Protein AF-A0A923D796-F1 (afdb_monomer)

Radius of gyration: 18.08 Å; Cα contacts (8 Å, |Δi|>4): 31; chains: 1; bounding box: 38×23×58 Å

Secondary structure (DSSP, 8-state):
--HHHHHHHHHHHHHHHHHHHHHHHHHHHHHHS-TT-TTSEEEEETTEEEEE-HHHHHHHHHHHHHHHHHHHHHH--

pLDDT: mean 71.77, std 12.35, range [45.81, 88.62]

Mean predicted aligned error: 11.11 Å

Sequence (77 aa):
MQDLQTIGRWLMIAGVGLAAIGALVWLVGRLTGWQNLPGTIKVETNGWTCILPLLASIVLSVLLTILLNVIFRGSNR

Solvent-accessible surface area (backbone atoms only — not comparable to full-atom values): 4625 Å² total; per-residue (Å²): 144,71,60,68,67,55,50,50,52,54,52,51,54,50,50,52,52,50,52,50,52,51,50,51,54,52,49,49,54,59,59,72,71,43,98,80,59,97,68,54,52,65,50,74,52,100,94,45,80,47,77,44,57,54,66,58,54,52,51,51,50,54,52,50,51,52,52,50,49,52,53,55,61,66,64,74,111

Structure (mmCIF, N/CA/C/O backbone):
data_AF-A0A923D796-F1
#
_entry.id   AF-A0A923D796-F1
#
loop_
_atom_site.group_PDB
_atom_site.id
_atom_site.type_symbol
_atom_site.label_atom_id
_atom_site.label_alt_id
_atom_site.label_comp_id
_atom_site.label_asym_id
_atom_site.label_entity_id
_atom_site.label_seq_id
_atom_site.pdbx_PDB_ins_code
_atom_site.Cartn_x
_atom_site.Cartn_y
_atom_site.Cartn_z
_atom_site.occupancy
_atom_site.B_iso_or_equiv
_atom_site.auth_seq_id
_atom_site.auth_comp_id
_atom_site.auth_asym_id
_atom_site.auth_atom_id
_atom_site.pdbx_PDB_model_num
ATOM 1 N N . MET A 1 1 ? 19.658 2.887 -26.475 1.00 52.38 1 MET A N 1
ATOM 2 C CA . MET A 1 1 ? 18.214 3.171 -26.307 1.00 52.38 1 MET A CA 1
ATOM 3 C C . MET A 1 1 ? 17.696 2.465 -25.048 1.00 52.38 1 MET A C 1
ATOM 5 O O . MET A 1 1 ? 16.805 1.633 -25.144 1.00 52.38 1 MET A O 1
ATOM 9 N N . GLN A 1 2 ? 18.285 2.738 -23.876 1.00 56.44 2 GLN A N 1
ATOM 10 C CA . GLN A 1 2 ? 17.974 2.029 -22.617 1.00 56.44 2 GLN A CA 1
ATOM 11 C C . GLN A 1 2 ? 17.311 2.929 -21.556 1.00 56.44 2 GLN A C 1
ATOM 13 O O . GLN A 1 2 ? 16.964 2.463 -20.472 1.00 56.44 2 GLN A O 1
ATOM 18 N N . ASP A 1 3 ? 17.064 4.199 -21.869 1.00 70.69 3 ASP A N 1
ATOM 19 C CA . ASP A 1 3 ? 16.761 5.185 -20.831 1.00 70.69 3 ASP A CA 1
ATOM 20 C C . ASP A 1 3 ? 15.262 5.364 -20.561 1.00 70.69 3 ASP A C 1
ATOM 22 O O . ASP A 1 3 ? 14.837 5.386 -19.409 1.00 70.69 3 ASP A O 1
ATOM 26 N N . LEU A 1 4 ? 14.414 5.393 -21.594 1.00 83.62 4 LEU A N 1
ATOM 27 C CA . LEU A 1 4 ? 12.992 5.728 -21.414 1.00 83.62 4 LEU A CA 1
ATOM 28 C C . LEU A 1 4 ? 12.163 4.598 -20.786 1.00 83.62 4 LEU A C 1
ATOM 30 O O . LEU A 1 4 ? 11.277 4.868 -19.978 1.00 83.62 4 LEU A O 1
ATOM 34 N N . GLN A 1 5 ? 12.455 3.333 -21.108 1.00 82.44 5 GLN A N 1
ATOM 35 C CA . GLN A 1 5 ? 11.757 2.192 -20.498 1.00 82.44 5 GLN A CA 1
ATOM 36 C C . GLN A 1 5 ? 12.080 2.058 -19.007 1.00 82.44 5 GLN A C 1
ATOM 38 O O . GLN A 1 5 ? 11.182 1.813 -18.201 1.00 82.44 5 GLN A O 1
ATOM 43 N N . THR A 1 6 ? 13.346 2.254 -18.632 1.00 83.75 6 THR A N 1
ATOM 44 C CA . THR A 1 6 ? 13.794 2.183 -17.237 1.00 83.75 6 THR A CA 1
ATOM 45 C C . THR A 1 6 ? 13.179 3.316 -16.422 1.00 83.75 6 THR A C 1
ATOM 47 O O . THR A 1 6 ? 12.593 3.066 -15.367 1.00 83.75 6 THR A O 1
ATOM 50 N N . ILE A 1 7 ? 13.216 4.543 -16.951 1.00 86.88 7 ILE A N 1
ATOM 51 C CA . ILE A 1 7 ? 12.577 5.711 -16.331 1.00 86.88 7 ILE A CA 1
ATOM 52 C C . ILE A 1 7 ? 11.063 5.493 -16.190 1.00 86.88 7 ILE A C 1
ATOM 54 O O . ILE A 1 7 ? 10.514 5.710 -15.111 1.00 86.88 7 ILE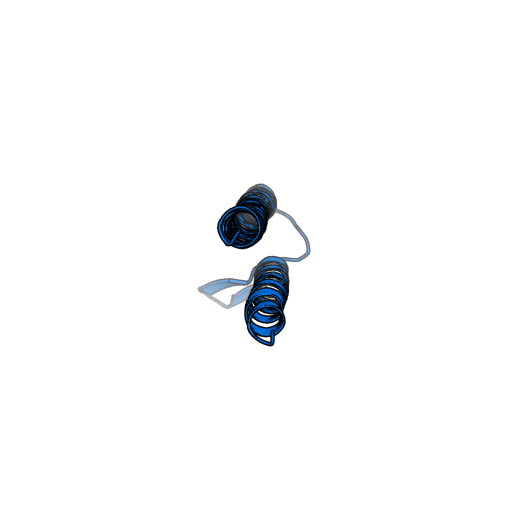 A O 1
ATOM 58 N N . GLY A 1 8 ? 10.387 4.994 -17.230 1.00 85.38 8 GLY A N 1
ATOM 59 C CA . GLY A 1 8 ? 8.948 4.712 -17.187 1.00 85.38 8 GLY A CA 1
ATOM 60 C C . GLY A 1 8 ? 8.564 3.660 -16.142 1.00 85.38 8 GLY A C 1
ATOM 61 O O . GLY A 1 8 ? 7.557 3.809 -15.448 1.00 85.38 8 GLY A O 1
ATOM 62 N N . ARG A 1 9 ? 9.393 2.624 -15.962 1.00 81.50 9 ARG A N 1
ATOM 63 C CA . ARG A 1 9 ? 9.193 1.607 -14.919 1.00 81.50 9 ARG A CA 1
ATOM 64 C C . ARG A 1 9 ? 9.312 2.203 -13.517 1.00 81.50 9 ARG A C 1
ATOM 66 O O . ARG A 1 9 ? 8.455 1.935 -12.677 1.00 81.50 9 ARG A O 1
ATOM 73 N N . TRP A 1 10 ? 10.328 3.027 -13.270 1.00 84.19 10 TRP A N 1
ATOM 74 C CA . TRP A 1 10 ? 10.488 3.719 -11.988 1.00 84.19 10 TRP A CA 1
ATOM 75 C C . TRP A 1 10 ? 9.347 4.701 -11.711 1.00 84.19 10 TRP A C 1
ATOM 77 O O . TRP A 1 10 ? 8.846 4.745 -10.588 1.00 84.19 10 TRP A O 1
ATOM 87 N N . LEU A 1 11 ? 8.876 5.417 -12.736 1.00 88.62 11 LEU A N 1
ATOM 88 C CA . LEU A 1 11 ? 7.749 6.342 -12.617 1.00 88.62 11 LEU A CA 1
ATOM 89 C C . LEU A 1 11 ? 6.444 5.615 -12.250 1.00 88.62 11 LEU A C 1
ATOM 91 O O . LEU A 1 11 ? 5.708 6.073 -11.378 1.00 88.62 11 LEU A O 1
ATOM 95 N N . MET A 1 12 ? 6.188 4.448 -12.851 1.00 84.31 12 MET A N 1
ATOM 96 C CA . MET A 1 12 ? 5.050 3.587 -12.499 1.00 84.31 12 MET A CA 1
ATOM 97 C C . MET A 1 12 ? 5.121 3.098 -11.048 1.00 84.31 12 MET A C 1
ATOM 99 O O . MET A 1 12 ? 4.129 3.178 -10.327 1.00 84.31 12 MET A O 1
ATOM 103 N N . ILE A 1 13 ? 6.289 2.626 -10.596 1.00 81.75 13 ILE A N 1
ATOM 104 C CA . ILE A 1 13 ? 6.482 2.164 -9.211 1.00 81.75 13 ILE A CA 1
ATOM 105 C C . ILE A 1 13 ? 6.245 3.315 -8.225 1.00 81.75 13 ILE A C 1
ATOM 107 O O . ILE A 1 13 ? 5.509 3.148 -7.251 1.00 81.75 13 ILE A O 1
ATOM 111 N N . ALA A 1 14 ? 6.818 4.489 -8.499 1.00 85.12 14 ALA A N 1
ATOM 112 C CA . ALA A 1 14 ? 6.641 5.674 -7.668 1.00 85.12 14 ALA A CA 1
ATOM 113 C C . ALA A 1 14 ? 5.172 6.123 -7.614 1.00 85.12 14 ALA A C 1
ATOM 115 O O . ALA A 1 14 ? 4.660 6.386 -6.529 1.00 85.12 14 ALA A O 1
ATOM 116 N N . GLY A 1 15 ? 4.473 6.151 -8.755 1.00 88.62 15 GLY A N 1
ATOM 117 C CA . GLY A 1 15 ? 3.057 6.520 -8.830 1.00 88.62 15 GLY A CA 1
ATOM 118 C C . GLY A 1 15 ? 2.147 5.572 -8.048 1.00 88.62 15 GLY A C 1
ATOM 119 O O . GLY A 1 15 ? 1.289 6.028 -7.293 1.00 88.62 15 GLY A O 1
ATOM 120 N N . VAL A 1 16 ? 2.371 4.258 -8.159 1.00 81.69 16 VAL A N 1
ATOM 121 C CA . VAL A 1 16 ? 1.633 3.257 -7.371 1.00 81.69 16 VAL A CA 1
ATOM 122 C C . VAL A 1 16 ? 1.916 3.423 -5.875 1.00 81.69 16 VAL A C 1
ATOM 124 O O . VAL A 1 16 ? 0.982 3.386 -5.075 1.00 81.69 16 VAL A O 1
ATOM 127 N N . GLY A 1 17 ? 3.172 3.666 -5.490 1.00 82.88 17 GLY A N 1
ATOM 128 C CA . GLY A 1 17 ? 3.541 3.937 -4.097 1.00 82.88 17 GLY A CA 1
ATOM 129 C C . GLY A 1 17 ? 2.866 5.192 -3.533 1.00 82.88 17 GLY A C 1
ATOM 130 O O . GLY A 1 17 ? 2.315 5.161 -2.434 1.00 82.88 17 GLY A O 1
ATOM 131 N N . LEU A 1 18 ? 2.838 6.283 -4.299 1.00 87.12 18 LEU A N 1
ATOM 132 C CA . LEU A 1 18 ? 2.183 7.536 -3.906 1.00 87.12 18 LEU A CA 1
ATOM 133 C C . LEU A 1 18 ? 0.665 7.370 -3.765 1.00 87.12 18 LEU A C 1
ATOM 135 O O . LEU A 1 18 ? 0.089 7.822 -2.774 1.00 87.12 18 LEU A O 1
ATOM 139 N N . ALA A 1 19 ? 0.026 6.672 -4.708 1.00 84.06 19 ALA A N 1
ATOM 140 C CA . ALA A 1 19 ? -1.397 6.350 -4.634 1.00 84.06 19 ALA A CA 1
ATOM 141 C C . ALA A 1 19 ? -1.721 5.482 -3.406 1.00 84.06 19 ALA A C 1
ATOM 143 O O . ALA A 1 19 ? -2.727 5.718 -2.738 1.00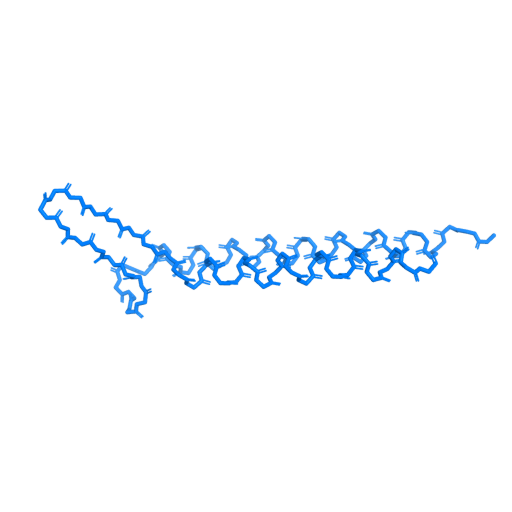 84.06 19 ALA A O 1
ATOM 144 N N . ALA A 1 20 ? -0.848 4.529 -3.065 1.00 79.56 20 ALA A N 1
ATOM 145 C CA . ALA A 1 20 ? -0.988 3.690 -1.878 1.00 79.56 20 ALA A CA 1
ATOM 146 C C . ALA A 1 20 ? -0.951 4.500 -0.577 1.00 79.56 20 ALA A C 1
ATOM 148 O O . ALA A 1 20 ? -1.814 4.340 0.287 1.00 79.56 20 ALA A O 1
ATOM 149 N N . ILE A 1 21 ? 0.034 5.393 -0.453 1.00 80.75 21 ILE A N 1
ATOM 150 C CA . ILE A 1 21 ? 0.193 6.268 0.713 1.00 80.75 21 ILE A CA 1
ATOM 151 C C . ILE A 1 21 ? -1.004 7.219 0.821 1.00 80.75 21 ILE A C 1
ATOM 153 O O . ILE A 1 21 ? -1.586 7.347 1.897 1.00 80.75 21 ILE A O 1
ATOM 157 N N . GLY A 1 22 ? -1.424 7.833 -0.289 1.00 83.31 22 GLY A N 1
ATOM 158 C CA . GLY A 1 22 ? -2.607 8.695 -0.326 1.00 83.31 22 GLY A CA 1
ATOM 159 C C . GLY A 1 22 ? -3.886 7.962 0.084 1.00 83.31 22 GLY A C 1
ATOM 160 O O . GLY A 1 22 ? -4.655 8.477 0.896 1.00 83.31 22 GLY A O 1
ATOM 161 N N . ALA A 1 23 ? -4.084 6.734 -0.405 1.00 79.31 23 ALA A N 1
ATOM 162 C CA . ALA A 1 23 ? -5.209 5.888 -0.019 1.00 79.31 23 ALA A CA 1
ATOM 163 C C . ALA A 1 23 ? -5.182 5.552 1.478 1.00 79.31 23 ALA A C 1
ATOM 165 O O . ALA A 1 23 ? -6.212 5.663 2.136 1.00 79.31 23 ALA A O 1
ATOM 166 N N . LEU A 1 24 ? -4.016 5.211 2.038 1.00 74.38 24 LEU A N 1
ATOM 167 C CA . LEU A 1 24 ? -3.857 4.961 3.474 1.00 74.38 24 LEU A CA 1
ATOM 168 C C . LEU A 1 24 ? -4.190 6.196 4.313 1.00 74.38 24 LEU A C 1
ATOM 170 O O . LEU A 1 24 ? -4.963 6.085 5.259 1.00 74.38 24 LEU A O 1
ATOM 174 N N . VAL A 1 25 ? -3.657 7.368 3.961 1.00 78.06 25 VAL A N 1
ATOM 175 C CA . VAL A 1 25 ? -3.921 8.620 4.692 1.00 78.06 25 VAL A CA 1
ATOM 176 C C . VAL A 1 25 ? -5.403 8.990 4.627 1.00 78.06 25 VAL A C 1
ATOM 178 O O . VAL A 1 25 ? -5.997 9.325 5.653 1.00 78.06 25 VAL A O 1
ATOM 181 N N . TRP A 1 26 ? -6.027 8.873 3.451 1.00 77.50 26 TRP A N 1
ATOM 182 C CA . TRP A 1 26 ? -7.460 9.122 3.280 1.00 77.50 26 TRP A CA 1
ATOM 183 C C . TRP A 1 26 ? -8.313 8.165 4.119 1.00 77.50 26 TRP A C 1
ATOM 185 O O . TRP A 1 26 ? -9.257 8.588 4.787 1.00 77.50 26 TRP A O 1
ATOM 195 N N . LEU A 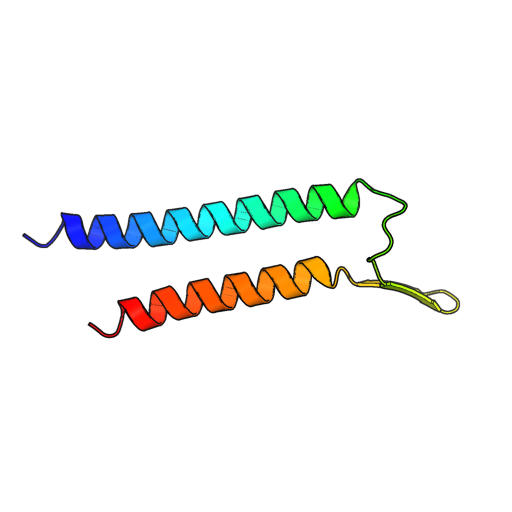1 27 ? -7.951 6.882 4.134 1.00 69.50 27 LEU A N 1
ATOM 196 C CA . LEU A 1 27 ? -8.675 5.842 4.855 1.00 69.50 27 LEU A CA 1
ATOM 197 C C . LEU A 1 27 ? -8.499 5.987 6.372 1.00 69.50 27 LEU A C 1
ATOM 199 O O . LEU A 1 27 ? -9.478 5.892 7.103 1.00 69.50 27 LEU A O 1
ATOM 203 N N . VAL A 1 28 ? -7.295 6.317 6.849 1.00 68.50 28 VAL A N 1
ATOM 204 C CA . VAL A 1 28 ? -7.047 6.651 8.260 1.00 68.50 28 VAL A CA 1
ATOM 205 C C . VAL A 1 28 ? -7.850 7.884 8.668 1.00 68.50 28 VAL A C 1
ATOM 207 O O . VAL A 1 28 ? -8.549 7.814 9.671 1.00 68.50 28 VAL A O 1
ATOM 210 N N . GLY A 1 29 ? -7.843 8.968 7.883 1.00 68.81 29 GLY A N 1
ATOM 211 C CA . GLY A 1 29 ? -8.649 10.162 8.173 1.00 68.81 29 GLY A CA 1
ATOM 212 C C . GLY A 1 29 ? -10.158 9.884 8.195 1.00 68.81 29 GLY A C 1
ATOM 213 O O . GLY A 1 29 ? -10.881 10.411 9.041 1.00 68.81 29 GLY A O 1
ATOM 214 N N . ARG A 1 30 ? -10.640 8.995 7.316 1.00 65.94 30 ARG A N 1
ATOM 215 C CA . ARG A 1 30 ? -12.034 8.518 7.300 1.00 65.94 30 ARG A CA 1
ATOM 216 C C . ARG A 1 30 ? -12.373 7.677 8.540 1.00 65.94 30 ARG A C 1
ATOM 218 O O . ARG A 1 30 ? -13.484 7.782 9.050 1.00 65.94 30 ARG A O 1
ATOM 225 N N . LEU A 1 31 ? -11.439 6.844 9.005 1.00 60.81 31 LEU A N 1
ATOM 226 C CA . LEU A 1 31 ? -11.620 5.935 10.143 1.00 60.81 31 LEU A CA 1
ATOM 227 C C . LEU A 1 31 ? -11.494 6.642 11.500 1.00 60.81 31 LEU A C 1
ATOM 229 O O . LEU A 1 31 ? -12.230 6.306 12.423 1.00 60.81 31 LEU A O 1
ATOM 233 N N . THR A 1 32 ? -10.584 7.609 11.635 1.00 59.22 32 THR A N 1
ATOM 234 C CA . THR A 1 32 ? -10.374 8.362 12.884 1.00 59.22 32 THR A CA 1
ATOM 235 C C . THR A 1 32 ? -11.385 9.494 13.061 1.00 59.22 32 THR A C 1
ATOM 237 O O . THR A 1 32 ? -11.724 9.828 14.194 1.00 59.22 32 THR A O 1
ATOM 240 N N . GLY A 1 33 ? -11.911 10.056 11.966 1.00 57.59 33 GLY A N 1
ATOM 241 C CA . GLY A 1 33 ? -12.876 11.161 11.994 1.00 57.59 33 GLY A CA 1
ATOM 242 C C . GLY A 1 33 ? -14.315 10.776 12.354 1.00 57.59 33 GLY A C 1
ATOM 243 O O . GLY A 1 33 ? -15.134 11.661 12.584 1.00 57.59 33 GLY A O 1
ATOM 244 N N . TRP A 1 34 ? -14.649 9.484 12.425 1.00 49.00 34 TRP A N 1
ATOM 245 C CA . TRP A 1 34 ? -16.014 9.037 12.708 1.00 49.00 34 TRP A CA 1
ATOM 246 C C . TRP A 1 34 ? -16.063 8.261 14.025 1.00 49.00 34 TRP A C 1
ATOM 248 O O . TRP A 1 34 ? -15.794 7.064 14.096 1.00 49.00 34 TRP A O 1
ATOM 258 N N . GLN A 1 35 ? -16.448 8.956 15.093 1.00 54.34 35 GLN A N 1
ATOM 259 C CA . GLN A 1 35 ? -16.535 8.406 16.450 1.00 54.34 35 GLN A CA 1
ATOM 260 C C . GLN A 1 35 ? -17.552 7.246 16.597 1.00 54.34 35 GLN A C 1
ATOM 262 O O . GLN A 1 35 ? -17.542 6.576 17.626 1.00 54.34 35 GLN A O 1
ATOM 267 N N . ASN A 1 36 ? -18.364 6.956 15.564 1.00 56.81 36 ASN A N 1
ATOM 268 C CA . ASN A 1 36 ? -19.435 5.945 15.552 1.00 56.81 36 ASN A CA 1
ATOM 269 C C . ASN A 1 36 ? -19.573 5.189 14.202 1.00 56.81 36 ASN A C 1
ATOM 271 O O . ASN A 1 36 ? -20.620 5.273 13.559 1.00 56.81 36 ASN A O 1
ATOM 275 N N . LEU A 1 37 ? -18.527 4.508 13.708 1.00 49.06 37 LEU A N 1
ATOM 276 C CA . LEU A 1 37 ? -18.637 3.639 12.518 1.00 49.06 37 LEU A CA 1
ATOM 277 C C . LEU A 1 37 ? -18.801 2.161 12.919 1.00 49.06 37 LEU A C 1
ATOM 279 O O . LEU A 1 37 ? -17.926 1.623 13.602 1.00 49.06 37 LEU A O 1
ATOM 283 N N . PRO A 1 38 ? -19.863 1.475 12.459 1.00 45.81 38 PRO A N 1
ATOM 284 C CA . PRO A 1 38 ? -20.020 0.034 12.611 1.00 45.81 38 PRO A CA 1
ATOM 285 C C . PRO A 1 38 ? -18.995 -0.654 11.698 1.00 45.81 38 PRO A C 1
ATOM 287 O O . PRO A 1 38 ? -19.173 -0.725 10.486 1.00 45.81 38 PRO A O 1
ATOM 290 N N . GLY A 1 39 ? -17.866 -1.083 12.260 1.00 51.44 39 GLY A N 1
ATOM 291 C CA . GLY A 1 39 ? -16.774 -1.695 11.491 1.00 51.44 39 GLY A CA 1
ATOM 292 C C . GLY A 1 39 ? -15.415 -1.668 12.187 1.00 51.44 39 GLY A C 1
ATOM 293 O O . GLY A 1 39 ? -14.544 -2.475 11.868 1.00 51.44 39 GLY A O 1
ATOM 294 N N . THR A 1 40 ? -15.229 -0.796 13.178 1.00 58.00 40 THR A N 1
ATOM 295 C CA . THR A 1 40 ? -14.151 -0.933 14.160 1.00 58.00 40 THR A CA 1
ATOM 296 C C . THR A 1 40 ? -14.604 -1.944 15.202 1.00 58.00 40 THR A C 1
ATOM 298 O O . THR A 1 40 ? -15.521 -1.661 15.973 1.00 58.00 40 THR A O 1
ATOM 301 N N . ILE A 1 41 ? -13.982 -3.127 15.238 1.00 57.66 41 ILE A N 1
ATOM 302 C CA . ILE A 1 41 ? -14.168 -4.020 16.382 1.00 57.66 41 ILE A CA 1
ATOM 303 C C . ILE A 1 41 ? -13.470 -3.331 17.552 1.00 57.66 41 ILE A C 1
ATOM 305 O O . ILE A 1 41 ? -12.246 -3.374 17.679 1.00 57.66 41 ILE A O 1
ATOM 309 N N . LYS A 1 42 ? -14.257 -2.612 18.348 1.00 58.94 42 LYS A N 1
ATOM 310 C CA . LYS A 1 42 ? -13.862 -2.149 19.670 1.00 58.94 42 LYS A CA 1
ATOM 311 C C . LYS A 1 42 ? -14.117 -3.320 20.603 1.00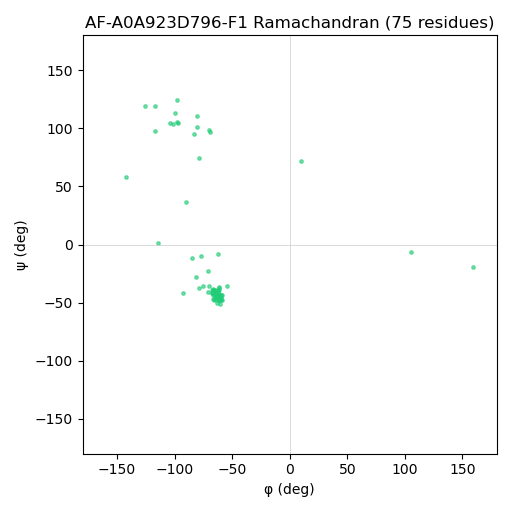 58.94 42 LYS A C 1
ATOM 313 O O . LYS A 1 42 ? -15.250 -3.551 21.015 1.00 58.94 42 LYS A O 1
ATOM 318 N N . VAL A 1 43 ? -13.079 -4.109 20.859 1.00 56.62 43 VAL A N 1
ATOM 319 C CA . VAL A 1 43 ? -13.137 -5.081 21.951 1.00 56.62 43 VAL A CA 1
ATOM 320 C C . VAL A 1 43 ? -12.843 -4.296 23.220 1.00 56.62 43 VAL A C 1
ATOM 322 O O . VAL A 1 43 ? -11.695 -3.928 23.471 1.00 56.62 43 VAL A O 1
ATOM 325 N N . GLU A 1 44 ? -13.897 -3.979 23.965 1.00 60.78 44 GLU A N 1
ATOM 326 C CA . GLU A 1 44 ? -13.806 -3.431 25.315 1.00 60.78 44 GLU A CA 1
ATOM 327 C C . GLU A 1 44 ? -13.971 -4.586 26.308 1.00 60.78 44 GLU A C 1
ATOM 329 O O . GLU A 1 44 ? -15.067 -5.107 26.502 1.00 60.78 44 GLU A O 1
ATOM 334 N N . THR A 1 45 ? -12.865 -5.009 26.919 1.00 55.56 45 THR A N 1
ATOM 335 C CA . THR A 1 45 ? -12.852 -5.991 28.015 1.00 55.56 45 THR A CA 1
ATOM 336 C C . THR A 1 45 ? -12.297 -5.286 29.245 1.00 55.56 45 THR A C 1
ATOM 338 O O . THR A 1 45 ? -11.167 -4.819 29.185 1.00 55.56 45 THR A O 1
ATOM 341 N N . ASN A 1 46 ? -13.084 -5.188 30.330 1.00 53.09 46 ASN A N 1
ATOM 342 C CA . ASN A 1 46 ? -12.724 -4.710 31.685 1.00 53.09 46 ASN A CA 1
ATOM 343 C C . ASN A 1 46 ? -11.325 -4.048 31.819 1.00 53.09 46 ASN A C 1
ATOM 345 O O . ASN A 1 46 ? -10.406 -4.630 32.392 1.00 53.09 46 ASN A O 1
ATOM 349 N N . GLY A 1 47 ? -11.167 -2.828 31.282 1.00 69.25 47 GLY A N 1
ATOM 350 C CA . GLY A 1 47 ? -9.946 -2.009 31.387 1.00 69.25 47 GLY A CA 1
ATOM 351 C C . GLY A 1 47 ? -9.063 -1.909 30.131 1.00 69.25 47 GLY A C 1
ATOM 352 O O . GLY A 1 47 ? -8.120 -1.123 30.135 1.00 69.25 47 GLY A O 1
ATOM 353 N N . TRP A 1 48 ? -9.357 -2.652 29.059 1.00 55.69 48 TRP A N 1
ATOM 354 C CA . TRP A 1 48 ? -8.584 -2.664 27.810 1.00 55.69 48 TRP A CA 1
ATOM 355 C C . TRP A 1 48 ? -9.493 -2.377 26.609 1.00 55.69 48 TRP A C 1
ATOM 357 O O . TRP A 1 48 ? -10.417 -3.139 26.325 1.00 55.69 48 TRP A O 1
ATOM 367 N N . THR A 1 49 ? -9.202 -1.295 25.881 1.00 63.19 49 THR A N 1
ATOM 368 C CA . THR A 1 49 ? -9.856 -0.950 24.610 1.00 63.19 49 THR A CA 1
ATOM 369 C C . THR A 1 49 ? -8.905 -1.288 23.467 1.00 63.19 49 THR A C 1
ATOM 371 O O . THR A 1 49 ? -7.936 -0.568 23.226 1.00 63.19 49 THR A O 1
ATOM 374 N N . CYS A 1 50 ? -9.166 -2.383 22.750 1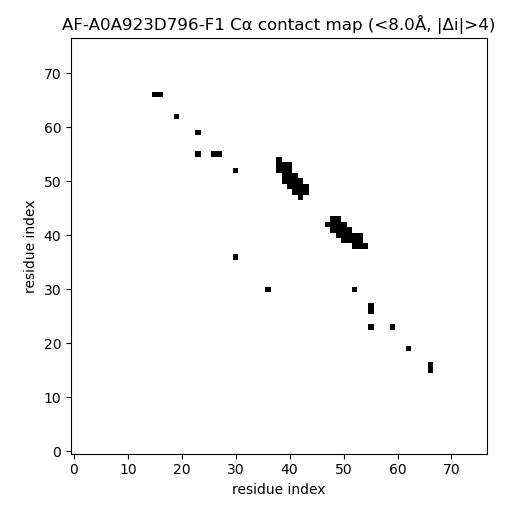.00 57.25 50 CYS A N 1
ATOM 375 C CA . CYS A 1 50 ? -8.417 -2.720 21.540 1.00 57.25 50 CYS A CA 1
ATOM 376 C C . CYS A 1 50 ? -9.232 -2.302 20.311 1.00 57.25 50 CYS A C 1
ATOM 378 O O . CYS A 1 50 ? -10.314 -2.835 20.064 1.00 57.25 50 CYS A O 1
ATOM 380 N N . ILE A 1 51 ? -8.730 -1.315 19.563 1.00 64.50 51 ILE A N 1
ATOM 381 C CA . ILE A 1 51 ? -9.362 -0.816 18.338 1.00 64.50 51 ILE A CA 1
ATOM 382 C C . ILE A 1 51 ? -8.663 -1.494 17.165 1.00 64.50 51 ILE A C 1
ATOM 384 O O . ILE A 1 51 ? -7.532 -1.143 16.833 1.00 64.50 51 ILE A O 1
ATOM 388 N N . LEU A 1 52 ? -9.329 -2.464 16.539 1.00 66.62 52 LEU A N 1
ATOM 389 C CA . LEU A 1 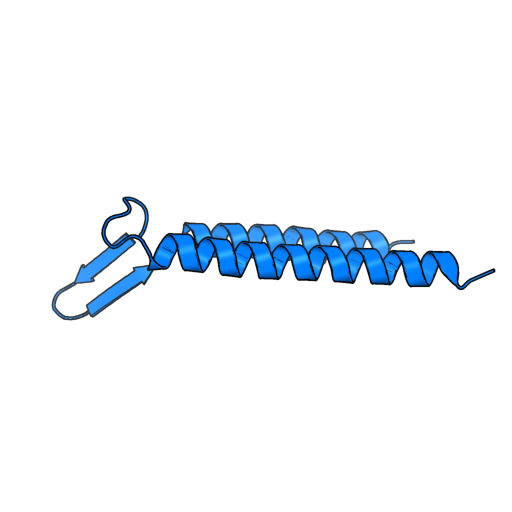52 ? -8.800 -3.156 15.364 1.00 66.62 52 LEU A CA 1
ATOM 390 C C . LEU A 1 52 ? -9.449 -2.598 14.088 1.00 66.62 52 LEU A C 1
ATOM 392 O O . LEU A 1 52 ? -10.601 -2.933 13.787 1.00 66.62 52 LEU A O 1
ATOM 396 N N . PRO A 1 53 ? -8.743 -1.756 13.309 1.00 70.44 53 PRO A N 1
ATOM 397 C CA . PRO A 1 53 ? -9.227 -1.283 12.020 1.00 70.44 53 PRO A CA 1
ATOM 398 C C . PRO A 1 53 ? -9.024 -2.378 10.958 1.00 70.44 53 PRO A C 1
ATOM 400 O O . PRO A 1 53 ? -8.132 -2.288 10.116 1.00 70.44 53 PRO A O 1
ATOM 403 N N . LEU A 1 54 ? -9.857 -3.425 10.993 1.00 71.75 54 LEU A N 1
ATOM 404 C CA . LEU A 1 54 ? -9.787 -4.570 10.068 1.00 71.75 54 LEU A CA 1
ATOM 405 C C . LEU A 1 54 ? -9.824 -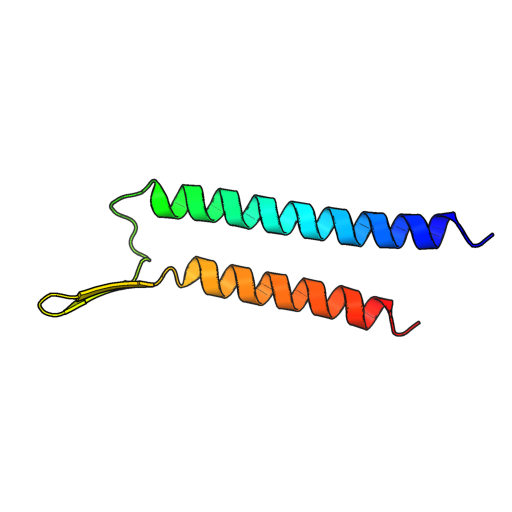4.156 8.591 1.00 71.75 54 LEU A C 1
ATOM 407 O O . LEU A 1 54 ? -9.155 -4.744 7.748 1.00 71.75 54 LEU A O 1
ATOM 411 N N . LEU A 1 55 ? -10.587 -3.112 8.270 1.00 69.06 55 LEU A N 1
ATOM 412 C CA . LEU A 1 55 ? -10.666 -2.605 6.904 1.00 69.06 55 LEU A CA 1
ATOM 413 C C . LEU A 1 55 ? -9.317 -2.029 6.450 1.00 69.06 55 LEU A C 1
ATOM 415 O O . LEU A 1 55 ? -8.887 -2.282 5.328 1.00 69.06 55 LEU A O 1
ATOM 419 N N . ALA A 1 56 ? -8.605 -1.329 7.339 1.00 73.00 56 ALA A N 1
ATOM 420 C CA . ALA A 1 56 ? -7.273 -0.814 7.040 1.00 73.00 56 ALA A CA 1
ATOM 421 C C . ALA A 1 56 ? -6.250 -1.943 6.858 1.00 73.00 56 ALA A C 1
ATOM 423 O O . ALA A 1 56 ? -5.436 -1.871 5.940 1.00 73.00 56 ALA A O 1
ATOM 424 N N . SER A 1 57 ? -6.304 -2.999 7.678 1.00 76.81 57 SER A N 1
ATOM 425 C CA . SER A 1 57 ? -5.369 -4.125 7.556 1.00 76.81 57 SER A CA 1
ATOM 426 C C . SER A 1 57 ? -5.585 -4.934 6.272 1.00 76.81 57 SER A C 1
ATOM 428 O O . SER A 1 57 ? -4.608 -5.297 5.617 1.00 76.81 57 SER A O 1
ATOM 430 N N . ILE A 1 58 ? -6.840 -5.150 5.857 1.00 81.94 58 ILE A N 1
ATOM 431 C CA . ILE A 1 58 ? -7.168 -5.812 4.583 1.00 81.94 58 ILE A CA 1
ATOM 432 C C . ILE A 1 58 ? -6.707 -4.960 3.397 1.00 81.94 58 ILE A C 1
ATOM 434 O O . ILE A 1 58 ? -6.040 -5.477 2.501 1.00 81.94 58 ILE A O 1
ATOM 438 N N . VAL A 1 59 ? -7.017 -3.658 3.394 1.00 77.25 59 VAL A N 1
ATOM 439 C CA . VAL A 1 59 ? -6.586 -2.749 2.319 1.00 77.25 59 VAL A CA 1
ATOM 440 C C . VAL A 1 59 ? -5.067 -2.739 2.213 1.00 77.25 59 VAL A C 1
ATOM 442 O O . VAL A 1 59 ? -4.547 -2.930 1.118 1.00 77.25 59 VAL A O 1
ATOM 445 N N . LEU A 1 60 ? -4.359 -2.590 3.336 1.00 81.25 60 LEU A N 1
ATOM 446 C CA . LEU A 1 60 ? -2.898 -2.612 3.370 1.00 81.25 60 LEU A CA 1
ATOM 447 C C . LEU A 1 60 ? -2.335 -3.931 2.822 1.00 81.25 60 LEU A C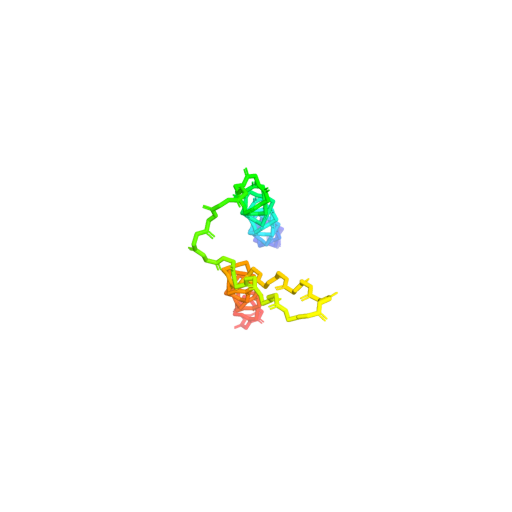 1
ATOM 449 O O . LEU A 1 60 ? -1.396 -3.902 2.030 1.00 81.25 60 LEU A O 1
ATOM 453 N N . SER A 1 61 ? -2.924 -5.071 3.197 1.00 85.25 61 SER A N 1
ATOM 454 C CA . SER A 1 61 ? -2.515 -6.392 2.707 1.00 85.25 61 SER A CA 1
ATOM 455 C C . SER A 1 61 ? -2.659 -6.506 1.189 1.00 85.25 61 SER A C 1
ATOM 457 O O . SER A 1 61 ? -1.681 -6.824 0.516 1.00 85.25 61 SER A O 1
ATOM 459 N N . VAL A 1 62 ? -3.830 -6.168 0.639 1.00 84.69 62 VAL A N 1
ATOM 460 C CA . VAL A 1 62 ? -4.086 -6.218 -0.811 1.00 84.69 62 VAL A CA 1
ATOM 461 C C . VAL A 1 62 ? -3.150 -5.277 -1.567 1.00 8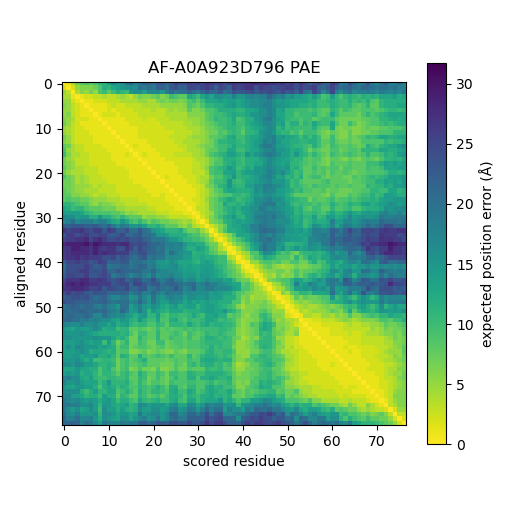4.69 62 VAL A C 1
ATOM 463 O O . VAL A 1 62 ? -2.588 -5.660 -2.594 1.00 84.69 62 VAL A O 1
ATOM 466 N N . LEU A 1 63 ? -2.937 -4.066 -1.047 1.00 82.44 63 LEU A N 1
ATOM 467 C CA . LEU A 1 63 ? -2.017 -3.096 -1.637 1.00 82.44 63 LEU A CA 1
ATOM 468 C C . LEU A 1 63 ? -0.597 -3.651 -1.705 1.00 82.44 63 LEU A C 1
ATOM 470 O O . LEU A 1 63 ? 0.033 -3.613 -2.762 1.00 82.44 63 LEU A O 1
ATOM 474 N N . LEU A 1 64 ? -0.119 -4.217 -0.597 1.00 84.44 64 LEU A N 1
ATOM 475 C CA . LEU A 1 64 ? 1.208 -4.807 -0.512 1.00 84.44 64 LEU A CA 1
ATOM 476 C C . LEU A 1 64 ? 1.347 -6.006 -1.459 1.00 84.44 64 LEU A C 1
ATOM 478 O O . LEU A 1 64 ? 2.362 -6.126 -2.143 1.00 84.44 64 LEU A O 1
ATOM 482 N N . THR A 1 65 ? 0.317 -6.850 -1.570 1.00 88.19 65 THR A N 1
ATOM 483 C CA . THR A 1 65 ? 0.284 -7.966 -2.524 1.00 88.19 65 THR A CA 1
ATOM 484 C C . THR A 1 65 ? 0.367 -7.481 -3.969 1.00 88.19 65 THR A C 1
ATOM 486 O O . THR A 1 65 ? 1.143 -8.036 -4.744 1.00 88.19 65 THR A O 1
ATOM 489 N N . ILE A 1 66 ? -0.385 -6.443 -4.350 1.00 82.94 66 ILE A N 1
ATOM 490 C CA . ILE A 1 66 ? -0.325 -5.868 -5.704 1.00 82.94 66 ILE A CA 1
ATOM 491 C C . ILE A 1 66 ? 1.070 -5.303 -5.975 1.00 82.94 66 ILE A C 1
ATOM 493 O O . ILE A 1 66 ? 1.638 -5.559 -7.036 1.00 82.94 66 ILE A O 1
ATOM 497 N N . LEU A 1 67 ? 1.637 -4.575 -5.015 1.00 82.56 67 LEU A N 1
ATOM 498 C CA . LEU A 1 67 ? 2.937 -3.924 -5.145 1.00 82.56 67 LEU A CA 1
ATOM 499 C C . LEU A 1 67 ? 4.063 -4.960 -5.300 1.00 82.56 67 LEU A C 1
ATOM 501 O O . LEU A 1 67 ? 4.850 -4.878 -6.244 1.00 82.56 67 LEU A O 1
ATOM 505 N N . LEU A 1 68 ? 4.068 -5.999 -4.458 1.00 85.50 68 LEU A N 1
ATOM 506 C CA . LEU A 1 68 ? 4.964 -7.152 -4.584 1.00 85.50 68 LEU A CA 1
ATOM 507 C C . LEU A 1 68 ? 4.773 -7.869 -5.924 1.00 85.50 68 LEU A C 1
ATOM 509 O O . LEU A 1 68 ? 5.748 -8.127 -6.623 1.00 85.50 68 LEU A O 1
ATOM 513 N N . ASN A 1 69 ? 3.532 -8.144 -6.325 1.00 85.31 69 ASN A N 1
ATOM 514 C CA . ASN A 1 69 ? 3.234 -8.835 -7.579 1.00 85.31 69 ASN A CA 1
ATOM 515 C C . ASN A 1 69 ? 3.708 -8.037 -8.804 1.00 85.31 69 ASN A C 1
ATOM 517 O O . ASN A 1 69 ? 4.263 -8.612 -9.735 1.00 85.31 69 ASN A O 1
ATOM 521 N N . VAL A 1 70 ? 3.548 -6.712 -8.813 1.00 79.00 70 VAL A N 1
ATOM 522 C CA . VAL A 1 70 ? 4.038 -5.852 -9.903 1.00 79.00 70 VAL A CA 1
ATOM 523 C C . VAL A 1 70 ? 5.568 -5.831 -9.948 1.00 79.00 70 VAL A C 1
ATOM 525 O O . VAL A 1 70 ? 6.135 -5.941 -11.037 1.00 79.00 70 VAL A O 1
ATOM 528 N N . ILE A 1 71 ? 6.243 -5.747 -8.797 1.00 80.94 71 ILE A N 1
ATOM 529 C CA . ILE A 1 71 ? 7.712 -5.791 -8.725 1.00 80.94 71 ILE A CA 1
ATOM 530 C C . ILE A 1 71 ? 8.238 -7.144 -9.220 1.00 80.94 71 ILE A C 1
ATOM 532 O O . ILE A 1 71 ? 9.093 -7.176 -10.108 1.00 80.94 71 ILE A O 1
ATOM 536 N N . PHE A 1 72 ? 7.699 -8.251 -8.703 1.00 79.06 72 PHE A N 1
ATOM 537 C CA . PHE A 1 72 ? 8.127 -9.603 -9.070 1.00 79.06 72 PHE A CA 1
ATOM 538 C C . PHE A 1 72 ? 7.798 -9.939 -10.526 1.00 79.06 72 PHE A C 1
ATOM 540 O O . PHE A 1 72 ? 8.654 -10.445 -11.249 1.00 79.06 72 PHE A O 1
ATOM 547 N N . ARG A 1 73 ? 6.600 -9.593 -11.009 1.00 70.88 73 ARG A N 1
ATOM 548 C CA . ARG A 1 73 ? 6.206 -9.852 -12.401 1.00 70.88 73 ARG A CA 1
ATOM 549 C C . ARG A 1 73 ? 6.968 -8.979 -13.394 1.00 70.88 73 ARG A C 1
ATOM 551 O O . ARG A 1 73 ? 7.309 -9.451 -14.473 1.00 70.88 73 ARG A O 1
ATOM 558 N N . GLY A 1 74 ? 7.270 -7.731 -13.038 1.00 65.50 74 GLY A N 1
ATOM 559 C CA . GLY A 1 74 ? 8.116 -6.857 -13.852 1.00 65.50 74 GLY A CA 1
ATOM 560 C C . GLY A 1 74 ? 9.594 -7.267 -13.859 1.00 65.50 74 GLY A C 1
ATOM 561 O O . GLY A 1 74 ? 10.313 -6.902 -14.785 1.00 65.50 74 GLY A O 1
ATOM 562 N N . SER A 1 75 ? 10.061 -8.006 -12.847 1.00 60.16 75 SER A N 1
ATOM 563 C CA . SER A 1 75 ? 11.431 -8.536 -12.776 1.00 60.16 75 SER A CA 1
ATOM 564 C C . SER A 1 75 ? 11.622 -9.866 -13.513 1.00 60.16 75 SER A C 1
ATOM 566 O O . SER A 1 75 ? 12.759 -10.276 -13.702 1.00 60.16 75 SER A O 1
ATOM 568 N N . ASN A 1 76 ? 10.542 -10.531 -13.939 1.00 57.41 76 ASN A N 1
ATOM 569 C CA . ASN A 1 76 ? 10.582 -11.801 -14.676 1.00 57.41 76 ASN A CA 1
ATOM 570 C C . ASN A 1 76 ? 10.631 -11.589 -16.208 1.00 57.41 76 ASN A C 1
ATOM 572 O O . ASN A 1 76 ? 9.985 -12.313 -16.969 1.00 57.41 76 ASN A O 1
ATOM 576 N N . ARG A 1 77 ? 11.339 -10.557 -16.670 1.00 52.06 77 ARG A N 1
ATOM 577 C CA . ARG A 1 77 ? 11.632 -10.309 -18.086 1.00 52.06 77 ARG A CA 1
ATOM 578 C C . ARG A 1 77 ? 13.110 -10.033 -18.257 1.00 52.06 77 ARG A C 1
ATOM 580 O O . ARG A 1 77 ? 13.624 -9.235 -17.444 1.00 52.06 77 ARG A O 1
#

Foldseek 3Di:
DPPPVVVVLVVVLVVLVVVLVVVLVVVVCVVVVDPDDPQFPQPDDDPDTDTDNVVSVVSNVVSVVVSVCSVVVVVPD